Protein AF-A0A0F8S0T8-F1 (afdb_monomer_lite)

Structure (mmCIF, N/CA/C/O backbone):
data_AF-A0A0F8S0T8-F1
#
_entry.id   AF-A0A0F8S0T8-F1
#
loop_
_atom_site.group_PDB
_atom_site.id
_atom_site.type_symbol
_atom_site.label_atom_id
_atom_site.label_alt_id
_atom_site.label_comp_id
_atom_site.label_asym_id
_atom_site.label_entity_id
_atom_site.label_seq_id
_atom_site.pdbx_PDB_ins_code
_atom_site.Cartn_x
_atom_site.Cartn_y
_atom_site.Cartn_z
_atom_site.occupancy
_atom_site.B_iso_or_equiv
_atom_site.auth_seq_id
_atom_site.auth_comp_id
_atom_site.auth_asym_id
_atom_site.auth_atom_id
_atom_site.pdbx_PDB_model_num
ATOM 1 N N . MET A 1 1 ? -3.444 20.025 14.947 1.00 58.31 1 MET A N 1
ATOM 2 C CA . MET A 1 1 ? -4.513 19.045 15.243 1.00 58.31 1 MET A CA 1
ATOM 3 C C . MET A 1 1 ? -5.364 18.707 14.017 1.00 58.31 1 MET A C 1
ATOM 5 O O . MET A 1 1 ? -5.470 17.530 13.726 1.00 58.31 1 MET A O 1
ATOM 9 N N . ALA A 1 2 ? -5.845 19.676 13.225 1.00 74.00 2 ALA A N 1
ATOM 10 C CA . ALA A 1 2 ? -6.805 19.426 12.132 1.00 74.00 2 ALA A CA 1
ATOM 11 C C . ALA A 1 2 ? -6.394 18.418 11.027 1.00 74.00 2 ALA A C 1
ATOM 13 O O . ALA A 1 2 ? -7.233 17.663 10.552 1.00 74.00 2 ALA A O 1
ATOM 14 N N . ILE A 1 3 ? -5.122 18.377 10.603 1.00 71.44 3 ILE A N 1
ATOM 15 C CA . ILE A 1 3 ? -4.692 17.502 9.488 1.00 71.44 3 ILE A CA 1
ATOM 16 C C . ILE A 1 3 ? -4.760 16.023 9.884 1.00 71.44 3 ILE A C 1
ATOM 18 O O . ILE A 1 3 ? -5.246 15.199 9.120 1.00 71.44 3 ILE A O 1
ATOM 22 N N . ILE A 1 4 ? -4.303 15.689 11.091 1.00 72.75 4 ILE A N 1
ATOM 23 C CA . ILE A 1 4 ? -4.285 14.309 11.595 1.00 72.75 4 ILE A CA 1
ATOM 24 C C . ILE A 1 4 ? -5.718 13.786 11.749 1.00 72.75 4 ILE A C 1
ATOM 26 O O . ILE A 1 4 ? -6.005 12.644 11.411 1.00 72.75 4 ILE A O 1
ATOM 30 N N . GLU A 1 5 ? -6.626 14.646 12.203 1.00 75.06 5 GLU A N 1
ATOM 31 C CA . GLU A 1 5 ? -8.044 14.342 12.394 1.00 75.06 5 GLU A CA 1
ATOM 32 C C . GLU A 1 5 ? -8.774 14.143 11.057 1.00 75.06 5 GLU A C 1
ATOM 34 O O . GLU A 1 5 ? -9.549 13.201 10.903 1.00 75.06 5 GLU A O 1
ATOM 39 N N . ALA A 1 6 ? -8.449 14.955 10.045 1.00 73.94 6 ALA A N 1
ATOM 40 C CA . ALA A 1 6 ? -8.948 14.778 8.682 1.00 73.94 6 ALA A CA 1
ATOM 41 C C . ALA A 1 6 ? -8.455 13.468 8.049 1.00 73.94 6 ALA A C 1
ATOM 43 O O . ALA A 1 6 ? -9.231 12.774 7.396 1.00 73.94 6 ALA A O 1
ATOM 44 N N . VAL A 1 7 ? -7.185 13.114 8.270 1.00 69.12 7 VAL A N 1
ATOM 45 C CA . VAL A 1 7 ? -6.606 11.846 7.810 1.00 69.12 7 VAL A CA 1
ATOM 46 C C . VAL A 1 7 ? -7.293 10.668 8.503 1.00 69.12 7 VAL A C 1
ATOM 48 O O . VAL A 1 7 ? -7.723 9.740 7.825 1.00 69.12 7 VAL A O 1
ATOM 51 N N . LYS A 1 8 ? -7.498 10.732 9.824 1.00 69.00 8 LYS A N 1
ATOM 52 C CA . LYS A 1 8 ? -8.256 9.717 10.573 1.00 69.00 8 LYS A CA 1
ATOM 53 C C . LYS A 1 8 ? -9.671 9.545 10.021 1.00 69.00 8 LYS A C 1
ATOM 55 O O . LYS A 1 8 ? -10.028 8.442 9.634 1.00 69.00 8 LYS A O 1
ATOM 60 N N . ASN A 1 9 ? -10.430 10.633 9.889 1.00 72.50 9 ASN A N 1
ATOM 61 C CA . ASN A 1 9 ? -11.791 10.602 9.341 1.00 72.50 9 ASN A CA 1
ATOM 62 C C . ASN A 1 9 ? -11.843 10.080 7.899 1.00 72.50 9 ASN A C 1
ATOM 64 O O . ASN A 1 9 ? -12.860 9.540 7.473 1.00 72.50 9 ASN A O 1
ATOM 68 N N . PHE A 1 10 ? -10.763 10.239 7.133 1.00 73.06 10 PHE A N 1
ATOM 69 C CA . PHE A 1 10 ? -10.655 9.693 5.786 1.00 73.06 10 PHE A CA 1
ATOM 70 C C . PHE A 1 10 ? -10.511 8.163 5.788 1.00 73.06 10 PHE A C 1
ATOM 72 O O . PHE A 1 10 ? -11.155 7.493 4.979 1.00 73.06 10 PHE A O 1
ATOM 79 N N . PHE A 1 11 ? 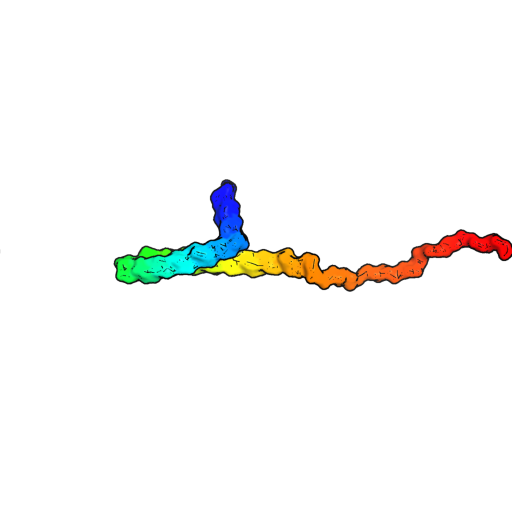-9.709 7.615 6.704 1.00 70.44 11 PHE A N 1
ATOM 80 C CA . PHE A 1 11 ? -9.546 6.167 6.869 1.00 70.44 11 PHE A CA 1
ATOM 81 C C . PHE A 1 11 ? -10.769 5.506 7.513 1.00 70.44 11 PHE A C 1
ATOM 83 O O . PHE A 1 11 ? -11.202 4.476 7.011 1.00 70.44 11 PHE A O 1
ATOM 90 N N . ILE A 1 12 ? -11.372 6.153 8.519 1.00 67.81 12 ILE A N 1
ATOM 91 C CA . ILE A 1 12 ? -12.618 5.731 9.191 1.00 67.81 12 ILE A CA 1
ATOM 92 C C . ILE A 1 12 ? -13.751 5.539 8.192 1.00 67.81 12 ILE A C 1
ATOM 94 O O . ILE A 1 12 ? -14.408 4.514 8.147 1.00 67.81 12 ILE A O 1
ATOM 98 N N . LYS A 1 13 ? -13.900 6.458 7.242 1.00 69.44 13 LYS A N 1
ATOM 99 C CA . LYS A 1 13 ? -14.972 6.376 6.243 1.00 69.44 13 LYS A CA 1
ATOM 100 C C . LYS A 1 13 ? -14.757 5.315 5.148 1.00 69.44 13 LYS A C 1
ATOM 102 O O . LYS A 1 13 ? -15.365 5.437 4.082 1.00 69.44 13 LYS A O 1
ATOM 107 N N . GLY A 1 14 ? -13.824 4.373 5.331 1.00 66.00 14 GLY A N 1
ATOM 108 C CA . GLY A 1 14 ? -13.465 3.326 4.365 1.00 66.00 14 GLY A CA 1
ATOM 109 C C . GLY A 1 14 ? -12.820 3.843 3.071 1.00 66.00 14 GLY A C 1
ATOM 110 O O . GLY A 1 14 ? -12.628 3.099 2.108 1.00 66.00 14 GLY A O 1
ATOM 111 N N . ARG A 1 15 ? -12.469 5.136 3.003 1.00 71.19 15 ARG A N 1
ATOM 112 C CA . ARG A 1 15 ? -11.910 5.753 1.784 1.00 71.19 15 ARG A CA 1
ATOM 113 C C . ARG A 1 15 ? -10.413 5.498 1.621 1.00 71.19 15 ARG A C 1
ATOM 115 O O . ARG A 1 15 ? -9.869 5.784 0.553 1.00 71.19 15 ARG A O 1
ATOM 122 N N . GLY A 1 16 ? -9.762 4.924 2.636 1.00 72.75 16 GLY A N 1
ATOM 123 C CA . GLY A 1 16 ? -8.367 4.490 2.577 1.00 72.75 16 GLY A CA 1
ATOM 124 C C . GLY A 1 16 ? -8.120 3.469 1.467 1.00 72.75 16 GLY A C 1
ATOM 125 O O . GLY A 1 16 ? -7.175 3.633 0.696 1.00 72.75 16 GLY A O 1
ATOM 126 N N . VAL A 1 17 ? -9.027 2.500 1.291 1.00 74.50 17 VAL A N 1
ATOM 127 C CA . VAL A 1 17 ? -8.978 1.520 0.185 1.00 74.50 17 VAL A CA 1
ATOM 128 C C . VAL A 1 17 ? -9.056 2.194 -1.187 1.00 74.50 17 VAL A C 1
ATOM 130 O O . VAL A 1 17 ? -8.300 1.860 -2.104 1.00 74.50 17 VAL A O 1
ATOM 133 N N . LEU A 1 18 ? -9.926 3.199 -1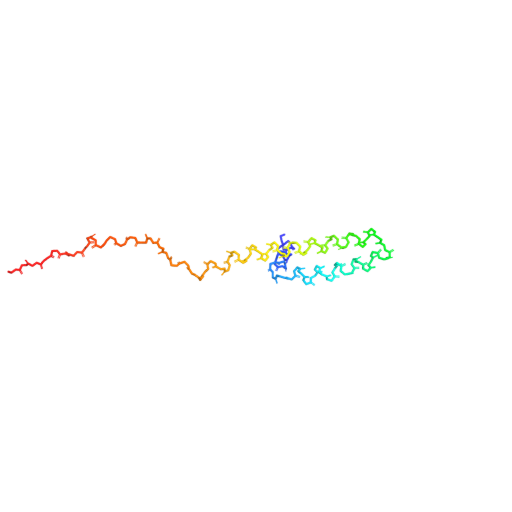.303 1.00 78.56 18 LEU A N 1
ATOM 134 C CA . LEU A 1 18 ? -10.180 3.955 -2.531 1.00 78.56 18 LEU A CA 1
ATOM 135 C C . LEU A 1 18 ? -8.958 4.744 -3.021 1.00 78.56 18 LEU A C 1
ATOM 137 O O . LEU A 1 18 ? -8.842 4.979 -4.220 1.00 78.56 18 LEU A O 1
ATOM 141 N N . LEU A 1 19 ? -8.045 5.133 -2.125 1.00 79.25 19 LEU A N 1
ATOM 142 C CA . LEU A 1 19 ? -6.768 5.758 -2.494 1.00 79.25 19 LEU A CA 1
ATOM 143 C C . LEU A 1 19 ? -5.594 4.778 -2.501 1.00 79.25 19 LEU A C 1
ATOM 145 O O . LEU A 1 19 ? -4.689 4.939 -3.318 1.00 79.25 19 LEU A O 1
ATOM 149 N N . GLY A 1 20 ? -5.602 3.760 -1.640 1.00 84.69 20 GLY A N 1
ATOM 150 C CA . GLY A 1 20 ? -4.531 2.771 -1.546 1.00 84.69 20 GLY A CA 1
ATOM 151 C C . GLY A 1 20 ? -4.374 1.964 -2.833 1.00 84.69 20 GLY A C 1
ATOM 152 O O . GLY A 1 20 ? -3.271 1.875 -3.371 1.00 84.69 20 GLY A O 1
ATOM 153 N N . PHE A 1 21 ? -5.471 1.443 -3.391 1.00 85.69 21 PHE A N 1
ATOM 154 C CA . PHE A 1 21 ? -5.406 0.590 -4.582 1.00 85.69 21 PHE A CA 1
ATOM 155 C C . PHE A 1 21 ? -4.905 1.328 -5.842 1.00 85.69 21 PHE A C 1
ATOM 157 O O . PHE A 1 21 ? -3.974 0.833 -6.487 1.00 85.69 21 PHE A O 1
ATOM 164 N N . PRO A 1 22 ? -5.410 2.535 -6.183 1.00 89.62 22 PRO A N 1
ATOM 165 C CA . PRO A 1 22 ? -4.850 3.320 -7.283 1.00 89.62 22 PRO A CA 1
ATOM 166 C C . PRO A 1 22 ? -3.385 3.691 -7.061 1.00 89.62 22 PRO A C 1
ATOM 168 O O . PRO A 1 22 ? -2.617 3.737 -8.020 1.00 89.62 22 PRO A O 1
ATOM 171 N N . LEU A 1 23 ? -2.981 3.935 -5.812 1.00 89.56 23 LEU A N 1
ATOM 172 C CA . LEU A 1 23 ? -1.604 4.288 -5.483 1.00 89.56 23 LEU A CA 1
ATOM 173 C C . LEU A 1 23 ? -0.653 3.097 -5.660 1.00 89.56 23 LEU A C 1
ATOM 175 O O . LEU A 1 23 ? 0.436 3.273 -6.202 1.00 89.56 23 LEU A O 1
ATOM 179 N N . ILE A 1 24 ? -1.074 1.883 -5.294 1.00 92.38 24 ILE A N 1
ATOM 180 C CA . ILE A 1 24 ? -0.319 0.650 -5.574 1.00 92.38 24 ILE A CA 1
ATOM 181 C C . ILE A 1 24 ? -0.191 0.441 -7.081 1.00 92.38 24 ILE A C 1
ATOM 183 O O . ILE A 1 24 ? 0.909 0.184 -7.569 1.00 92.38 24 ILE A O 1
ATOM 187 N N . PHE A 1 25 ? -1.289 0.588 -7.828 1.00 91.94 25 PHE A N 1
ATOM 188 C CA . PHE A 1 25 ? -1.266 0.439 -9.282 1.00 91.94 25 PHE A CA 1
ATOM 189 C C . PHE A 1 25 ? -0.331 1.463 -9.936 1.00 91.94 25 PHE A C 1
ATOM 191 O O . PHE A 1 25 ? 0.532 1.102 -10.737 1.00 91.94 25 PHE A O 1
ATOM 198 N N . LEU A 1 26 ? -0.437 2.733 -9.536 1.00 92.50 26 LEU A N 1
ATOM 199 C CA . LEU A 1 26 ? 0.456 3.791 -9.994 1.00 92.50 26 LEU A CA 1
ATOM 200 C C . LEU A 1 26 ? 1.911 3.478 -9.641 1.00 92.50 26 LEU A C 1
ATOM 202 O O . LEU A 1 26 ? 2.780 3.618 -10.495 1.00 92.50 26 LEU A O 1
ATOM 206 N N . GLY A 1 27 ? 2.180 3.018 -8.418 1.00 92.50 27 GLY A N 1
ATOM 207 C CA . GLY A 1 27 ? 3.514 2.624 -7.977 1.00 92.50 27 GLY A CA 1
ATOM 208 C C . GLY A 1 27 ? 4.086 1.459 -8.786 1.00 92.50 27 GLY A C 1
ATOM 209 O O . GLY A 1 27 ? 5.260 1.494 -9.151 1.00 92.50 27 GLY A O 1
ATOM 210 N N . ALA A 1 28 ? 3.263 0.471 -9.142 1.00 92.56 28 ALA A N 1
ATOM 211 C CA . ALA A 1 28 ? 3.660 -0.648 -9.993 1.00 92.56 28 ALA A CA 1
ATOM 212 C C . ALA A 1 28 ? 4.006 -0.190 -11.418 1.00 92.56 28 ALA A C 1
ATOM 214 O O . ALA A 1 28 ? 5.016 -0.618 -11.978 1.00 92.56 28 ALA A O 1
ATOM 215 N N . VAL A 1 29 ? 3.228 0.738 -11.984 1.00 93.38 29 VAL A N 1
ATOM 216 C CA . VAL A 1 29 ? 3.562 1.372 -13.269 1.00 93.38 29 VAL A CA 1
ATOM 217 C C . VAL A 1 29 ? 4.862 2.167 -13.142 1.00 93.38 29 VAL A C 1
ATOM 219 O O . VAL A 1 29 ? 5.766 2.010 -13.961 1.00 93.38 29 VAL A O 1
ATOM 222 N N . LEU A 1 30 ? 5.014 2.962 -12.082 1.00 93.00 30 LEU A N 1
ATOM 223 C CA . LEU A 1 30 ? 6.213 3.761 -11.829 1.00 93.00 30 LEU A CA 1
ATOM 224 C C . LEU A 1 30 ? 7.458 2.890 -11.638 1.00 93.00 30 LEU A C 1
ATOM 226 O O . LEU A 1 30 ? 8.552 3.298 -12.021 1.00 93.00 30 LEU A O 1
ATOM 230 N N . PHE A 1 31 ? 7.300 1.681 -11.100 1.00 91.69 31 PHE A N 1
ATOM 231 C CA . PHE A 1 31 ? 8.383 0.721 -10.903 1.00 91.69 31 PHE A CA 1
ATOM 232 C C . PHE A 1 31 ? 9.063 0.329 -12.221 1.00 91.69 31 PHE A C 1
ATOM 234 O O . PHE A 1 31 ? 10.264 0.055 -12.230 1.00 91.69 31 PHE A O 1
ATOM 241 N N . THR A 1 32 ? 8.325 0.366 -13.338 1.00 91.50 32 THR A N 1
ATOM 242 C CA . THR A 1 32 ? 8.880 0.116 -14.679 1.00 91.50 32 THR A CA 1
ATOM 243 C C . THR A 1 32 ? 9.870 1.201 -15.117 1.00 91.50 32 THR A C 1
ATOM 245 O O . THR A 1 32 ? 10.794 0.912 -15.873 1.00 91.50 32 THR A O 1
ATOM 248 N N . VAL A 1 33 ? 9.718 2.427 -14.603 1.00 93.62 33 VAL A N 1
ATOM 249 C CA . VAL A 1 33 ? 10.542 3.592 -14.962 1.00 93.62 33 VAL A CA 1
ATOM 250 C C . VAL A 1 33 ? 11.597 3.874 -13.894 1.00 93.62 33 VAL A C 1
ATOM 252 O O . VAL A 1 33 ? 12.757 4.112 -14.220 1.00 93.62 33 VAL A O 1
ATOM 255 N N . HIS A 1 34 ? 11.222 3.850 -12.614 1.00 92.44 34 HIS A N 1
ATOM 256 C CA . HIS A 1 34 ? 12.082 4.116 -11.460 1.00 92.44 34 HIS A CA 1
ATOM 257 C C . HIS A 1 34 ? 11.755 3.147 -10.321 1.00 92.44 34 HIS A C 1
ATOM 259 O O . HIS A 1 34 ? 10.846 3.378 -9.525 1.00 92.44 34 HIS A O 1
ATOM 265 N N . LYS A 1 35 ? 12.558 2.083 -10.203 1.00 90.31 35 LYS A N 1
ATOM 266 C CA . LYS A 1 35 ? 12.360 0.999 -9.223 1.00 90.31 35 LYS A CA 1
ATOM 267 C C . LYS A 1 35 ? 12.226 1.490 -7.781 1.00 90.31 35 LYS A C 1
ATOM 269 O O . LYS A 1 35 ? 11.353 1.026 -7.061 1.00 90.31 35 LYS A O 1
ATOM 274 N N . ILE A 1 36 ? 13.071 2.436 -7.363 1.00 91.81 36 ILE A N 1
ATOM 275 C CA . ILE A 1 36 ? 13.070 2.951 -5.984 1.00 91.81 36 ILE A CA 1
ATOM 276 C C . ILE A 1 36 ? 11.782 3.732 -5.709 1.00 91.81 36 ILE A C 1
ATOM 278 O O . ILE A 1 36 ? 11.098 3.454 -4.730 1.00 91.81 36 ILE A O 1
ATOM 282 N N . LEU A 1 37 ? 11.420 4.668 -6.593 1.00 89.12 37 LEU A N 1
ATOM 283 C CA . LEU A 1 37 ? 10.204 5.467 -6.432 1.00 89.12 37 LEU A CA 1
ATOM 284 C C . LEU A 1 37 ? 8.954 4.591 -6.498 1.00 89.12 37 LEU A C 1
ATOM 286 O O . LEU A 1 37 ? 8.103 4.703 -5.625 1.00 89.12 37 LEU A O 1
ATOM 290 N N . GLY A 1 38 ? 8.881 3.669 -7.461 1.00 90.75 38 GLY A N 1
ATOM 291 C CA . GLY A 1 38 ? 7.773 2.723 -7.558 1.00 90.75 38 GLY A CA 1
ATOM 292 C C . GLY A 1 38 ? 7.620 1.870 -6.301 1.00 90.75 38 GLY A C 1
ATOM 293 O O . GLY A 1 38 ? 6.513 1.745 -5.788 1.00 90.75 38 GLY A O 1
ATOM 294 N N . LEU A 1 39 ? 8.722 1.359 -5.743 1.00 93.12 39 LEU A N 1
ATOM 295 C CA . LEU A 1 39 ? 8.692 0.569 -4.510 1.00 93.12 39 LEU A CA 1
ATOM 296 C C . LEU A 1 39 ? 8.195 1.389 -3.314 1.00 93.12 39 LEU A C 1
ATOM 298 O O . LEU A 1 39 ? 7.360 0.908 -2.550 1.00 93.12 39 LEU A O 1
ATOM 302 N N . VAL A 1 40 ? 8.655 2.634 -3.174 1.00 93.75 40 VAL A N 1
ATOM 303 C CA . VAL A 1 40 ? 8.178 3.542 -2.120 1.00 93.75 40 VAL A CA 1
ATOM 304 C C . VAL A 1 40 ? 6.683 3.815 -2.286 1.00 93.75 40 VAL A C 1
ATOM 306 O O . VAL A 1 40 ? 5.931 3.683 -1.323 1.00 93.75 40 VAL A O 1
ATOM 309 N N . THR A 1 41 ? 6.223 4.124 -3.499 1.00 92.62 41 THR A N 1
ATOM 310 C CA . THR A 1 41 ? 4.805 4.391 -3.779 1.00 92.62 41 THR A CA 1
ATOM 311 C C . THR A 1 41 ? 3.921 3.172 -3.504 1.00 92.62 41 THR A C 1
ATOM 313 O O . THR A 1 41 ? 2.882 3.314 -2.861 1.00 92.62 41 THR A O 1
ATOM 316 N N . VAL A 1 42 ? 4.349 1.972 -3.914 1.00 93.25 42 VAL A N 1
ATOM 317 C CA . VAL A 1 42 ? 3.645 0.715 -3.603 1.00 93.25 42 VAL A CA 1
ATOM 318 C C . VAL A 1 42 ? 3.577 0.493 -2.094 1.00 93.25 42 VAL A C 1
ATOM 320 O O . VAL A 1 42 ? 2.510 0.185 -1.574 1.00 93.25 42 VAL A O 1
ATOM 323 N N . THR A 1 43 ? 4.685 0.703 -1.381 1.00 92.56 43 THR A N 1
ATOM 324 C CA . THR A 1 43 ? 4.738 0.520 0.077 1.00 92.56 43 THR A CA 1
ATOM 325 C C . THR A 1 43 ? 3.767 1.461 0.789 1.00 92.56 43 THR A C 1
ATOM 327 O O . THR A 1 43 ? 3.023 1.025 1.662 1.00 92.56 43 THR A O 1
ATOM 330 N N . ILE A 1 44 ? 3.711 2.734 0.383 1.00 90.94 44 ILE A N 1
ATOM 331 C CA . ILE A 1 44 ? 2.752 3.705 0.936 1.00 90.94 44 ILE A CA 1
ATOM 332 C C . ILE A 1 44 ? 1.310 3.259 0.659 1.00 90.94 44 ILE A C 1
ATOM 334 O O . ILE A 1 44 ? 0.466 3.318 1.552 1.00 90.94 44 ILE A O 1
ATOM 338 N N . GLY A 1 45 ? 1.030 2.777 -0.554 1.00 89.38 45 GLY A N 1
ATOM 339 C CA . GLY A 1 45 ? -0.290 2.260 -0.907 1.00 89.38 45 GLY A CA 1
ATOM 340 C C . GLY A 1 45 ? -0.710 1.058 -0.056 1.00 89.38 45 GLY A C 1
ATOM 341 O O . GLY A 1 45 ? -1.849 1.013 0.401 1.00 89.38 45 GLY A O 1
ATOM 342 N N . ILE A 1 46 ? 0.213 0.133 0.231 1.00 90.38 46 ILE A N 1
ATOM 343 C CA . ILE A 1 46 ? -0.034 -1.013 1.123 1.00 90.38 46 ILE A CA 1
ATOM 344 C C . ILE A 1 46 ? -0.335 -0.535 2.545 1.00 90.38 46 ILE A C 1
ATOM 346 O O . ILE A 1 46 ? -1.320 -0.973 3.128 1.00 90.38 46 ILE A O 1
ATOM 350 N N . VAL A 1 47 ? 0.450 0.404 3.083 1.00 88.94 47 VAL A N 1
ATOM 351 C CA . VAL A 1 47 ? 0.202 0.968 4.422 1.00 88.94 47 VAL A CA 1
ATOM 352 C C . VAL A 1 47 ? -1.193 1.589 4.508 1.00 88.94 47 VAL A C 1
ATOM 354 O O . VAL A 1 47 ? -1.879 1.413 5.512 1.00 88.94 47 VAL A O 1
ATOM 357 N N . PHE A 1 48 ? -1.646 2.275 3.456 1.00 86.06 48 PHE A N 1
ATOM 358 C CA . PHE A 1 48 ? -3.001 2.829 3.403 1.00 86.06 48 PHE A CA 1
ATOM 359 C C . PHE A 1 48 ? -4.088 1.756 3.375 1.00 86.06 48 PHE A C 1
ATOM 361 O O . PHE A 1 48 ? -5.119 1.952 4.014 1.00 86.06 48 PHE A O 1
ATOM 368 N N . LEU A 1 49 ? -3.867 0.632 2.686 1.00 85.81 49 LEU A N 1
ATOM 369 C CA . LEU A 1 49 ? -4.797 -0.497 2.731 1.00 85.81 49 LEU A CA 1
ATOM 370 C C . LEU A 1 49 ? -4.856 -1.102 4.133 1.00 85.81 49 LEU A C 1
ATOM 372 O O . LEU A 1 49 ? -5.943 -1.223 4.680 1.00 85.81 49 LEU A O 1
ATOM 376 N N . THR A 1 50 ? -3.705 -1.393 4.740 1.00 84.75 50 THR A N 1
ATOM 377 C CA . THR A 1 50 ? -3.634 -1.977 6.088 1.00 84.75 50 THR A CA 1
ATOM 378 C C . THR A 1 50 ? -4.245 -1.062 7.146 1.00 84.75 50 THR A C 1
ATOM 380 O O . THR A 1 50 ? -4.949 -1.533 8.029 1.00 84.75 50 THR A O 1
ATOM 383 N N . MET A 1 51 ? -4.016 0.253 7.062 1.00 81.62 51 MET A N 1
ATOM 384 C CA . MET A 1 51 ? -4.665 1.195 7.976 1.00 81.62 51 MET A CA 1
ATOM 385 C C . MET A 1 51 ? -6.166 1.314 7.723 1.00 81.62 51 MET A C 1
ATOM 387 O O . MET A 1 51 ? -6.910 1.495 8.677 1.00 81.62 51 MET A O 1
ATOM 391 N N . SER A 1 52 ? -6.620 1.221 6.472 1.00 79.69 52 SER A N 1
ATOM 392 C CA . SER A 1 52 ? -8.056 1.209 6.189 1.00 79.69 52 SER A CA 1
ATOM 393 C C . SER A 1 52 ? -8.724 -0.042 6.755 1.00 79.69 52 SER A C 1
ATOM 395 O O . SER A 1 52 ? -9.798 0.075 7.324 1.00 79.69 52 SER A O 1
ATOM 397 N N . ASP A 1 53 ? -8.079 -1.199 6.618 1.00 76.94 53 ASP A N 1
ATOM 398 C CA . ASP A 1 53 ? -8.558 -2.492 7.117 1.00 76.94 53 ASP A CA 1
ATOM 399 C C . ASP A 1 53 ? -8.640 -2.498 8.649 1.00 76.94 53 ASP A C 1
ATOM 401 O O . ASP A 1 53 ? -9.697 -2.750 9.216 1.00 76.94 53 ASP A O 1
ATOM 405 N N . TYR A 1 54 ? -7.565 -2.053 9.314 1.00 76.12 54 TYR A N 1
ATOM 406 C CA . TYR A 1 54 ? -7.529 -1.897 10.769 1.00 76.12 54 TYR A CA 1
ATOM 407 C C . TYR A 1 54 ? -8.665 -1.008 11.279 1.00 76.12 54 TYR A C 1
ATOM 409 O O . TYR A 1 54 ? -9.288 -1.309 12.290 1.00 76.12 54 TYR A O 1
ATOM 417 N N . VAL A 1 55 ? -8.939 0.109 10.607 1.00 71.94 55 VAL A N 1
ATOM 418 C CA . VAL A 1 55 ? -9.986 1.019 11.069 1.00 71.94 55 VAL A CA 1
ATOM 419 C C . VAL A 1 55 ? -11.384 0.431 10.860 1.00 71.94 55 VAL A C 1
ATOM 421 O O . VAL A 1 55 ? -12.199 0.574 11.761 1.00 71.94 55 VAL A O 1
ATOM 424 N N . ILE A 1 56 ? -11.640 -0.255 9.742 1.00 65.94 56 I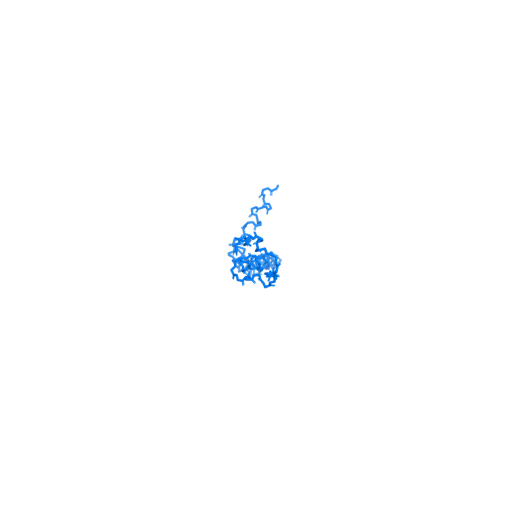LE A N 1
ATOM 425 C CA . ILE A 1 56 ? -12.925 -0.925 9.485 1.00 65.94 56 ILE A CA 1
ATOM 426 C C . ILE A 1 56 ? -13.186 -2.007 10.543 1.00 65.94 56 ILE A C 1
ATOM 428 O O . ILE A 1 56 ? -14.242 -2.008 11.166 1.00 65.94 56 ILE A O 1
ATOM 432 N N . GLU A 1 57 ? -12.201 -2.866 10.819 1.00 62.09 57 GLU A N 1
ATOM 433 C CA . GLU A 1 57 ? -12.339 -3.959 11.794 1.00 62.09 57 GLU A CA 1
ATOM 434 C C . GLU A 1 57 ? -12.567 -3.443 13.230 1.00 62.09 57 GLU A C 1
ATOM 436 O O . GLU A 1 57 ? -13.333 -4.023 13.993 1.00 62.09 57 GLU A O 1
ATOM 441 N N . ASN A 1 58 ? -11.959 -2.307 13.594 1.00 58.06 58 ASN A N 1
ATOM 442 C CA . ASN A 1 58 ? -12.149 -1.683 14.912 1.00 58.06 58 ASN A CA 1
ATOM 443 C C . ASN A 1 58 ? -13.436 -0.834 15.016 1.00 58.06 58 ASN A C 1
ATOM 445 O O . ASN A 1 58 ? -13.773 -0.388 16.112 1.00 58.06 58 ASN A O 1
ATOM 449 N N . GLU A 1 59 ? -14.130 -0.564 13.907 1.00 56.91 59 GLU A N 1
ATOM 450 C CA . GLU A 1 59 ? -15.415 0.150 13.893 1.00 56.91 59 GLU A CA 1
ATOM 451 C C . GLU A 1 59 ? -16.592 -0.841 13.856 1.00 56.91 59 GLU A C 1
ATOM 453 O O . GLU A 1 59 ? -17.582 -0.626 14.559 1.00 56.91 59 GLU A O 1
ATOM 458 N N . GLU A 1 60 ? -16.447 -1.984 13.171 1.00 51.03 60 GLU A N 1
ATOM 459 C CA . GLU A 1 60 ? -17.424 -3.089 13.199 1.00 51.03 60 GLU A CA 1
ATOM 460 C C . GLU A 1 60 ? -17.623 -3.668 14.615 1.00 51.03 60 GLU A C 1
ATOM 462 O O . GLU A 1 60 ? -18.741 -4.034 14.974 1.00 51.03 60 GLU A O 1
ATOM 467 N N . GLU A 1 61 ? -16.604 -3.639 15.486 1.00 49.53 61 GLU A N 1
ATOM 468 C CA . GLU A 1 61 ? -16.768 -4.018 16.904 1.00 49.53 61 GLU A CA 1
ATOM 469 C C . GLU A 1 61 ? -17.641 -3.018 17.701 1.00 49.53 61 GLU A C 1
ATOM 471 O O . GLU A 1 61 ? -18.129 -3.341 18.782 1.00 49.53 61 GLU A O 1
ATOM 476 N N . SER A 1 62 ? -17.891 -1.813 17.170 1.00 48.75 62 SER A N 1
ATOM 477 C CA . SER A 1 62 ? -18.691 -0.769 17.833 1.00 48.75 62 SER A CA 1
ATOM 478 C C . SER A 1 62 ? -20.110 -0.589 17.281 1.00 48.75 62 SER A C 1
ATOM 480 O O . SER A 1 62 ? -20.967 -0.060 17.993 1.00 48.75 62 SER A O 1
ATOM 482 N N . GLU A 1 63 ? -20.395 -1.044 16.056 1.00 47.38 63 GLU A N 1
ATOM 483 C CA . GLU A 1 63 ? -21.732 -0.923 15.449 1.00 47.38 63 GLU A CA 1
ATOM 484 C C . GLU A 1 63 ? -22.615 -2.169 15.663 1.00 47.38 63 GLU A C 1
ATOM 486 O O . GLU A 1 63 ? -23.842 -2.043 15.663 1.00 47.38 63 GLU A O 1
ATOM 491 N N . ASP A 1 64 ? -22.029 -3.334 15.973 1.00 45.34 64 ASP A N 1
ATOM 492 C CA . ASP A 1 64 ? -22.782 -4.558 16.300 1.00 45.34 64 ASP A CA 1
ATOM 493 C C . ASP A 1 64 ? -23.153 -4.702 17.797 1.00 45.34 64 ASP A C 1
ATOM 495 O O . ASP A 1 64 ? -23.972 -5.554 18.152 1.00 45.34 64 ASP A O 1
ATOM 499 N N . GLU A 1 65 ? -22.664 -3.839 18.703 1.00 44.72 65 GLU A N 1
ATOM 500 C CA . GLU A 1 65 ? -23.039 -3.881 20.136 1.00 44.72 65 GLU A CA 1
ATOM 501 C C . GLU A 1 65 ? -24.286 -3.037 20.498 1.00 44.72 65 GLU A C 1
ATOM 503 O O . GLU A 1 65 ? -24.535 -2.756 21.671 1.00 44.72 65 GLU A O 1
ATOM 508 N N . VAL A 1 66 ? -25.122 -2.637 19.527 1.00 51.28 66 VAL A N 1
ATOM 509 C CA . VAL A 1 66 ? -26.374 -1.888 19.812 1.00 51.28 66 VAL A CA 1
ATOM 510 C C . VAL A 1 66 ? -27.652 -2.663 19.463 1.00 51.28 66 VAL A C 1
ATOM 512 O O . VAL A 1 66 ? -28.752 -2.217 19.791 1.00 51.28 66 VAL A O 1
ATOM 515 N N . ILE A 1 67 ? -27.563 -3.873 18.901 1.00 53.53 67 ILE A N 1
ATOM 516 C CA . ILE A 1 67 ? -28.757 -4.686 18.617 1.00 53.53 67 ILE A CA 1
ATOM 517 C C . ILE A 1 67 ? -28.535 -6.141 19.049 1.00 53.53 67 ILE A C 1
ATOM 519 O O . ILE A 1 67 ? -28.275 -7.004 18.221 1.00 53.53 67 ILE A O 1
ATOM 523 N N . GLY A 1 68 ? -28.679 -6.446 20.349 1.00 49.53 68 GLY A N 1
ATOM 524 C CA . GLY A 1 68 ? -28.912 -7.850 20.733 1.00 49.53 68 GLY A CA 1
ATOM 525 C C . GLY A 1 68 ? -28.508 -8.369 22.112 1.00 49.53 68 GLY A C 1
ATOM 526 O O . GLY A 1 68 ? -28.689 -9.563 22.336 1.00 49.53 68 GLY A O 1
ATOM 527 N N . ARG A 1 69 ? -28.008 -7.569 23.066 1.00 43.47 69 ARG A N 1
ATOM 528 C CA . ARG A 1 69 ? -27.873 -8.057 24.455 1.00 43.47 69 ARG A CA 1
ATOM 529 C C . ARG A 1 69 ? -29.104 -7.710 25.280 1.00 43.47 69 ARG A C 1
ATOM 531 O O . ARG A 1 69 ? -29.149 -6.715 25.998 1.00 43.47 69 ARG A O 1
ATOM 538 N N . GLU A 1 70 ? -30.090 -8.596 25.208 1.00 50.44 70 GLU A N 1
ATOM 539 C CA . GLU A 1 70 ? -30.958 -8.847 26.354 1.00 50.44 70 GLU A CA 1
ATOM 540 C C . GLU A 1 70 ? -30.053 -9.124 27.563 1.00 50.44 70 GLU A C 1
ATOM 542 O O . GLU A 1 70 ? -29.250 -10.055 27.540 1.00 50.44 70 GLU A O 1
ATOM 547 N N . LEU A 1 71 ? -30.119 -8.265 28.583 1.00 53.56 71 LEU A N 1
ATOM 548 C CA . LEU A 1 71 ? -29.419 -8.427 29.858 1.00 53.56 71 LEU A CA 1
ATOM 549 C C . LEU A 1 71 ? -29.870 -9.744 30.517 1.00 53.56 71 LEU A C 1
ATOM 551 O O . LEU A 1 71 ? -30.993 -9.797 31.024 1.00 53.56 71 LEU A O 1
ATOM 555 N N . PRO A 1 72 ? -29.037 -10.799 30.601 1.00 48.56 72 PRO A N 1
ATOM 556 C CA . PRO A 1 72 ? -29.385 -11.974 31.373 1.00 48.56 72 PRO A CA 1
ATOM 557 C C . PRO A 1 72 ? -28.859 -11.742 32.788 1.00 48.56 72 PRO A C 1
ATOM 559 O O . PRO A 1 72 ? -27.678 -11.959 33.057 1.00 48.56 72 PRO A O 1
ATOM 562 N N . GLY A 1 73 ? -29.703 -11.266 33.706 1.00 46.97 73 GLY A N 1
ATOM 563 C CA . GLY A 1 73 ? -29.297 -11.277 35.116 1.00 46.97 73 GLY A CA 1
ATOM 564 C C . GLY A 1 73 ? -29.923 -10.293 36.090 1.00 46.97 73 GLY A C 1
ATOM 565 O O . GLY A 1 73 ? -29.433 -10.224 37.216 1.00 46.97 73 GLY A O 1
ATOM 566 N N . ALA A 1 74 ? -30.993 -9.571 35.752 1.00 39.69 74 ALA A N 1
ATOM 567 C CA . ALA A 1 74 ? -31.796 -8.945 36.800 1.00 39.69 74 ALA A CA 1
ATOM 568 C C . ALA A 1 74 ? -32.596 -10.049 37.506 1.00 39.69 74 ALA A C 1
ATOM 570 O O . ALA A 1 74 ? -33.678 -10.431 37.066 1.00 39.69 74 ALA A O 1
ATOM 571 N N . LYS A 1 75 ? -32.021 -10.613 38.575 1.00 48.09 75 LYS A N 1
ATOM 572 C CA . LYS A 1 75 ? -32.773 -11.404 39.548 1.00 48.09 75 LYS A CA 1
ATOM 573 C C . LYS A 1 75 ? -33.897 -10.513 40.071 1.00 48.09 75 LYS A C 1
ATOM 575 O O . LYS A 1 75 ? -33.638 -9.613 40.865 1.00 48.09 75 LYS A O 1
ATOM 580 N N . ILE A 1 76 ? -35.116 -10.740 39.598 1.00 46.62 76 ILE A N 1
ATOM 581 C CA . ILE A 1 76 ? -36.300 -10.231 40.272 1.00 46.62 76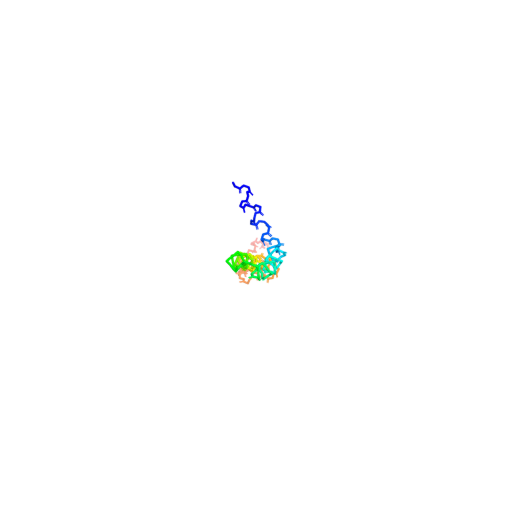 ILE A CA 1
ATOM 582 C C . ILE A 1 76 ? -36.542 -11.208 41.420 1.00 46.62 76 ILE A C 1
ATOM 584 O O . ILE A 1 76 ? -37.099 -12.288 41.240 1.00 46.62 76 ILE A O 1
ATOM 588 N N . ASP A 1 77 ? -35.986 -10.871 42.579 1.00 45.09 77 ASP A N 1
ATOM 589 C CA . ASP A 1 77 ? -36.419 -11.435 43.849 1.00 45.09 77 ASP A CA 1
ATOM 590 C C . ASP A 1 77 ? -37.778 -10.775 44.134 1.00 45.09 77 ASP A C 1
ATOM 592 O O . ASP A 1 77 ? -37.845 -9.650 44.620 1.00 45.09 77 ASP A O 1
ATOM 596 N N . GLU A 1 78 ? -38.877 -11.414 43.724 1.00 46.53 78 GLU A N 1
ATOM 597 C CA . GLU A 1 78 ? -40.252 -10.937 43.973 1.00 46.53 78 GLU A CA 1
ATOM 598 C C . GLU A 1 78 ? -40.707 -11.213 45.415 1.00 46.53 78 GLU A C 1
ATOM 600 O O . GLU A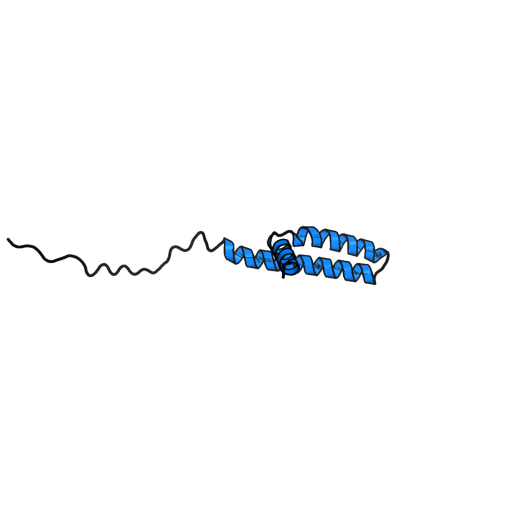 1 78 ? -41.896 -11.388 45.689 1.00 46.53 78 GLU A O 1
ATOM 605 N N . ASN A 1 79 ? -39.767 -11.273 46.358 1.00 52.22 79 ASN A N 1
ATOM 606 C CA . ASN A 1 79 ? -40.088 -11.328 47.768 1.00 52.22 79 ASN A CA 1
ATOM 607 C C . ASN A 1 79 ? -39.899 -9.932 48.359 1.00 52.22 79 ASN A C 1
ATOM 609 O O . ASN A 1 79 ? -38.819 -9.362 48.272 1.00 52.22 79 ASN A O 1
ATOM 613 N N . GLU A 1 80 ? -40.965 -9.438 48.986 1.00 50.28 80 GLU A N 1
ATOM 614 C CA . GLU A 1 80 ? -41.133 -8.097 49.557 1.00 50.28 80 GLU A CA 1
ATOM 615 C C . GLU A 1 80 ? -41.604 -7.031 48.556 1.00 50.28 80 GLU A C 1
ATOM 617 O O . GLU A 1 80 ? -40.824 -6.326 47.933 1.00 50.28 80 GLU A O 1
ATOM 622 N N . ILE A 1 81 ? -42.928 -6.882 48.437 1.00 43.25 81 ILE A N 1
ATOM 623 C CA . ILE A 1 81 ? 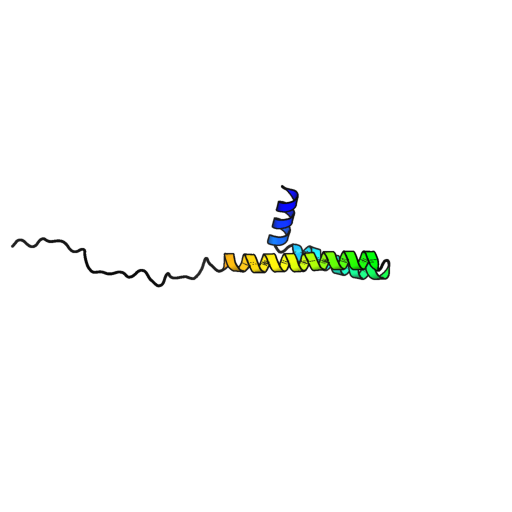-43.682 -5.682 48.855 1.00 43.25 81 ILE A CA 1
ATOM 624 C C . ILE A 1 81 ? -45.172 -5.974 48.599 1.00 43.25 81 ILE A C 1
ATOM 626 O O . ILE A 1 81 ? -45.647 -6.005 47.468 1.00 43.25 81 ILE A O 1
ATOM 630 N N . GLY A 1 82 ? -45.927 -6.182 49.676 1.00 39.69 82 GLY A N 1
ATOM 631 C CA . GLY A 1 82 ? -47.374 -6.383 49.647 1.00 39.69 82 GLY A CA 1
ATOM 632 C C . GLY A 1 82 ? -47.945 -6.116 51.030 1.00 39.69 82 GLY A C 1
ATOM 633 O O . GLY A 1 82 ? -47.957 -7.005 51.872 1.00 39.69 82 GLY A O 1
ATOM 634 N N . GLY A 1 83 ? -48.308 -4.857 51.267 1.00 39.97 83 GLY A N 1
ATOM 635 C CA . GLY A 1 83 ? -48.621 -4.300 52.575 1.00 39.97 83 GLY A CA 1
ATOM 636 C C . GLY A 1 83 ? -49.761 -4.982 53.333 1.00 39.97 83 GLY A C 1
ATOM 637 O O . GLY A 1 83 ? -50.759 -5.431 52.775 1.00 39.97 83 GLY A O 1
ATOM 638 N N . ASP A 1 84 ? -49.562 -4.975 54.644 1.00 47.38 84 ASP A N 1
ATOM 639 C CA . ASP A 1 84 ? -50.563 -4.913 55.700 1.00 47.38 84 ASP A CA 1
ATOM 640 C C . ASP A 1 84 ? -51.823 -4.117 55.298 1.00 47.38 84 ASP A C 1
ATOM 642 O O . ASP A 1 84 ? -51.713 -2.984 54.825 1.00 47.38 84 ASP A O 1
ATOM 646 N N . ASN A 1 85 ? -52.994 -4.754 55.445 1.00 49.84 85 ASN A N 1
ATOM 647 C CA . ASN A 1 85 ? -54.285 -4.186 55.873 1.00 49.84 85 ASN A CA 1
ATOM 648 C C . ASN A 1 85 ? -55.448 -5.134 55.506 1.00 49.84 85 ASN A C 1
ATOM 650 O O . ASN A 1 85 ? -56.071 -5.017 54.448 1.00 49.84 85 ASN A O 1
ATOM 654 N N . ARG A 1 86 ? -55.804 -6.040 56.424 1.00 46.31 86 ARG A N 1
ATOM 655 C CA . ARG A 1 86 ? -57.195 -6.498 56.592 1.00 46.31 86 ARG A CA 1
ATOM 656 C C . ARG A 1 86 ? -57.567 -6.375 58.064 1.00 46.31 86 ARG A C 1
ATOM 658 O O . ARG A 1 86 ? -57.260 -7.250 58.867 1.00 46.31 86 ARG A O 1
ATOM 665 N N . GLN A 1 87 ? -58.203 -5.256 58.386 1.00 46.41 87 GLN A N 1
ATOM 666 C CA . GLN A 1 87 ? -59.207 -5.207 59.438 1.00 46.41 87 GLN A CA 1
ATOM 667 C C . GLN A 1 87 ? -60.521 -5.691 58.819 1.00 46.41 87 GLN A C 1
ATOM 669 O O . GLN A 1 87 ? -60.932 -5.126 57.809 1.00 46.41 87 GLN A O 1
ATOM 674 N N . GLU A 1 88 ? -61.081 -6.762 59.382 1.00 44.66 88 GLU A N 1
ATOM 675 C CA . GLU A 1 88 ? -62.507 -7.063 59.643 1.00 44.66 88 GLU A CA 1
ATOM 676 C C . GLU A 1 88 ? -62.690 -8.565 59.901 1.00 44.66 88 GLU A C 1
ATOM 678 O O . GLU A 1 88 ? -62.259 -9.387 59.058 1.00 44.66 88 GLU A O 1
#

pLDDT: mean 70.1, std 18.47, range [39.69, 93.75]

Sequence (88 aa):
MAIIEAVKNFFIKGRGVLLGFPLIFLGAVLFTVHKILGLVTVTIGIVFLTMSDYVIENEEESEDEVIGRELPGAKIDENEIGGDNRQE

Foldseek 3Di:
DVVVVVVLVCLLVLCLLVPLVVQLVVLVVVCVVPVVSSVVSNVVSVVSVVSSVVNVVVVVVVPVVPPDDPDPDPPPPVPDDDDDDDDD

Secondary structure (DSSP, 8-state):
-HHHHHHHHHHHTTHHHHHHHHHHHHHHHHHTT-HHHHHHHHHHHHHHHHHHHHHHHHHHHHHGGGS------------S--------

Radius of gyration: 27.89 Å; chains: 1; bounding box: 76×31×75 Å